Protein AF-A0A9E5NM61-F1 (afdb_monomer)

Sequence (82 aa):
VLLKGMVAEMETGEGKTLAATLPACTAALSGVSVHIITVNDYLATRDTEWMGPIYQALGLRVGTIKHGMDPEARRAAYRCNV

Structure (mmCIF, N/CA/C/O backbone):
data_AF-A0A9E5NM61-F1
#
_entry.id   AF-A0A9E5NM61-F1
#
loop_
_atom_site.group_PDB
_atom_site.id
_atom_site.type_symbol
_atom_site.label_atom_id
_atom_site.label_alt_id
_atom_site.label_comp_id
_atom_site.label_asym_id
_atom_site.label_entity_id
_atom_site.label_seq_id
_atom_site.pdbx_PDB_ins_code
_atom_site.Cartn_x
_atom_site.Cartn_y
_atom_site.Cartn_z
_atom_site.occupancy
_atom_site.B_iso_or_equiv
_atom_site.auth_seq_id
_atom_site.auth_comp_id
_atom_site.auth_asym_id
_atom_site.auth_atom_id
_atom_site.pdbx_PDB_model_num
ATOM 1 N N . VAL A 1 1 ? -6.965 6.853 13.511 1.00 90.44 1 VAL A N 1
ATOM 2 C CA . VAL A 1 1 ? -5.935 7.900 13.312 1.00 90.44 1 VAL A CA 1
ATOM 3 C C . VAL A 1 1 ? -5.831 8.261 11.835 1.00 90.44 1 VAL A C 1
ATOM 5 O O . VAL A 1 1 ? -6.336 9.314 11.477 1.00 90.44 1 VAL A O 1
ATOM 8 N N . LEU A 1 2 ? -5.3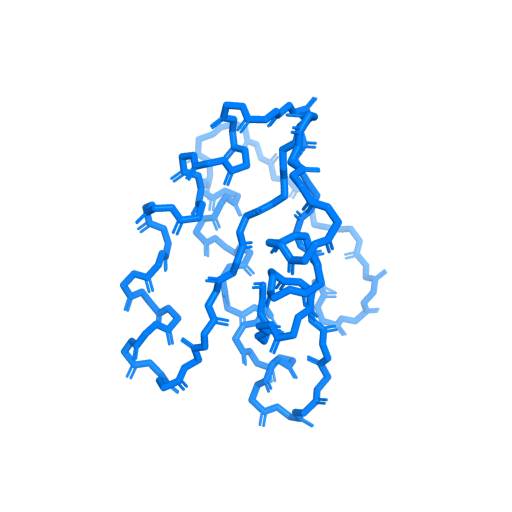48 7.356 10.975 1.00 96.00 2 LEU A N 1
ATOM 9 C CA . LEU A 1 2 ? -5.161 7.601 9.533 1.00 96.00 2 LEU A CA 1
ATOM 10 C C . LEU A 1 2 ? -6.437 8.051 8.785 1.00 96.00 2 LEU A C 1
ATOM 12 O O . LEU A 1 2 ? -6.399 9.044 8.072 1.00 96.00 2 LEU A O 1
ATOM 16 N N . LEU A 1 3 ? -7.598 7.422 9.029 1.00 94.94 3 LEU A N 1
ATOM 17 C CA . LEU A 1 3 ? -8.885 7.848 8.431 1.00 94.94 3 LEU A CA 1
ATOM 18 C C . LEU A 1 3 ? -9.317 9.278 8.789 1.00 94.94 3 LEU A C 1
ATOM 20 O O . LEU A 1 3 ? -10.154 9.856 8.109 1.00 94.94 3 LEU A O 1
ATOM 24 N N . LYS A 1 4 ? -8.779 9.843 9.872 1.00 95.44 4 LYS A N 1
ATOM 25 C CA . LYS A 1 4 ? -9.075 11.214 10.307 1.00 95.44 4 LYS A CA 1
ATOM 26 C C . LYS A 1 4 ? -8.067 12.226 9.740 1.00 95.44 4 LYS A C 1
ATOM 28 O O . LYS A 1 4 ? -8.029 13.352 10.217 1.00 95.44 4 LYS A O 1
ATOM 33 N N . GLY A 1 5 ? -7.215 11.820 8.791 1.00 94.31 5 GLY A N 1
ATOM 34 C CA . GLY A 1 5 ? -6.170 12.669 8.208 1.00 94.31 5 GLY A CA 1
ATOM 35 C C . GLY A 1 5 ? -4.994 12.959 9.147 1.00 94.31 5 GLY A C 1
ATOM 36 O O . GLY A 1 5 ? -4.231 13.885 8.901 1.00 94.31 5 GLY A O 1
ATOM 37 N N . MET A 1 6 ? -4.851 12.195 10.234 1.00 96.94 6 MET A N 1
ATOM 38 C CA . MET A 1 6 ? -3.771 12.365 11.211 1.00 96.94 6 MET A CA 1
ATOM 39 C C . MET A 1 6 ? -2.624 11.386 10.947 1.00 96.94 6 MET A C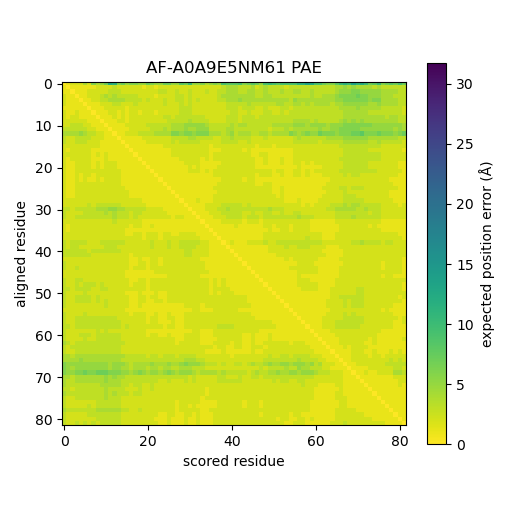 1
ATOM 41 O O . MET A 1 6 ? -2.851 10.287 10.436 1.00 96.94 6 MET A O 1
ATOM 45 N N . VAL A 1 7 ? -1.411 11.748 11.369 1.00 96.88 7 VAL A N 1
ATOM 46 C CA . VAL A 1 7 ? -0.227 10.878 11.305 1.00 96.88 7 VAL A CA 1
ATOM 47 C C . VAL A 1 7 ? -0.283 9.843 12.429 1.00 96.88 7 VAL A C 1
ATOM 49 O O . VAL A 1 7 ? -0.527 10.186 13.583 1.00 96.88 7 VAL A O 1
ATOM 52 N N . ALA A 1 8 ? -0.073 8.572 12.087 1.00 97.25 8 ALA A N 1
ATOM 53 C CA . ALA A 1 8 ? 0.143 7.510 13.062 1.00 97.25 8 ALA A CA 1
ATOM 54 C C . ALA A 1 8 ? 1.650 7.263 13.190 1.00 97.25 8 ALA A C 1
ATOM 56 O O . ALA A 1 8 ? 2.267 6.730 12.267 1.00 97.25 8 ALA A O 1
ATOM 57 N N . GLU A 1 9 ? 2.234 7.683 14.310 1.00 97.50 9 GLU A N 1
ATOM 58 C CA . GLU A 1 9 ? 3.610 7.339 14.658 1.00 97.50 9 GLU A CA 1
ATOM 59 C C . GLU A 1 9 ? 3.646 5.903 15.182 1.00 97.50 9 GLU A C 1
ATOM 61 O O . GLU A 1 9 ? 2.840 5.517 16.026 1.00 97.50 9 GLU A O 1
ATOM 66 N N . MET A 1 10 ? 4.536 5.106 14.604 1.00 97.38 10 MET A N 1
ATOM 67 C CA . MET A 1 10 ? 4.707 3.691 14.904 1.00 97.38 10 MET A CA 1
ATOM 68 C C . MET A 1 10 ? 6.196 3.378 14.814 1.00 97.38 10 MET A C 1
ATOM 70 O O . MET A 1 10 ? 6.899 3.916 13.948 1.00 97.38 10 MET A O 1
ATOM 74 N N . GLU A 1 11 ? 6.679 2.464 15.636 1.00 97.00 11 GLU A N 1
ATOM 75 C CA . GLU A 1 11 ? 8.065 2.017 15.597 1.00 97.00 11 GLU A CA 1
ATOM 76 C C . GLU A 1 11 ? 8.325 1.058 14.426 1.00 97.00 11 GLU A C 1
ATOM 78 O O .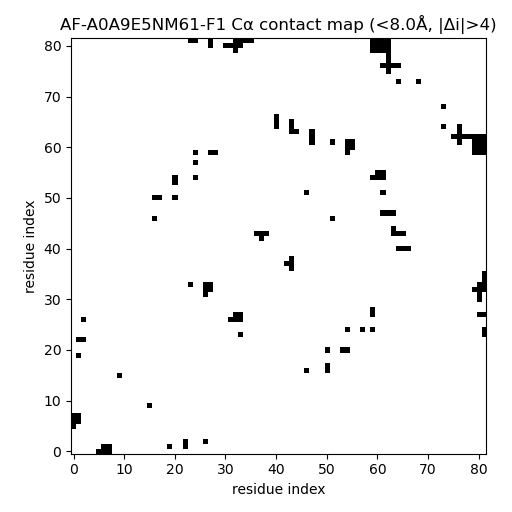 GLU A 1 11 ? 7.427 0.593 13.706 1.00 97.00 11 GLU A O 1
ATOM 83 N N . THR A 1 12 ? 9.599 0.802 14.141 1.00 93.75 12 THR A N 1
ATOM 84 C CA . THR A 1 12 ? 9.967 -0.218 13.149 1.00 93.75 12 THR A CA 1
ATOM 85 C C . THR A 1 12 ? 9.616 -1.603 13.686 1.00 93.75 12 THR A C 1
ATOM 87 O O . THR A 1 12 ? 9.991 -1.955 14.796 1.00 93.75 12 THR A O 1
ATOM 90 N N . GLY A 1 13 ? 8.905 -2.401 12.886 1.00 94.94 13 GLY A N 1
ATOM 91 C CA . GLY A 1 13 ? 8.443 -3.735 13.285 1.00 94.94 13 GLY A CA 1
ATOM 92 C C . GLY A 1 13 ? 6.989 -3.791 13.760 1.00 94.94 13 GLY A C 1
ATOM 93 O O . GLY A 1 13 ? 6.415 -4.872 13.783 1.00 94.94 13 GLY A O 1
ATOM 94 N N . GLU A 1 14 ? 6.333 -2.654 14.003 1.00 97.56 14 GLU A N 1
ATOM 95 C CA . GLU A 1 14 ? 4.926 -2.616 14.449 1.00 97.56 14 GLU A CA 1
ATOM 96 C C . GLU A 1 14 ? 3.896 -2.879 13.333 1.00 97.56 14 GLU A C 1
ATOM 98 O O . GLU A 1 14 ? 2.691 -2.760 13.536 1.00 97.56 14 GLU A O 1
ATOM 103 N N . GLY A 1 15 ? 4.351 -3.227 12.126 1.00 96.62 15 GLY A N 1
ATOM 104 C CA . GLY A 1 15 ? 3.456 -3.617 11.037 1.00 96.62 15 GLY A CA 1
ATOM 105 C C . GLY A 1 15 ? 2.754 -2.453 10.332 1.00 96.62 15 GLY A C 1
ATOM 106 O O . GLY A 1 15 ? 1.617 -2.613 9.901 1.00 96.62 15 GLY A O 1
ATOM 107 N N . LYS A 1 16 ? 3.429 -1.308 10.150 1.00 97.94 16 LYS A N 1
ATOM 108 C CA . LYS A 1 16 ? 2.924 -0.121 9.417 1.00 97.94 16 LYS A CA 1
ATOM 109 C C . LYS A 1 16 ? 2.220 -0.462 8.099 1.00 97.94 16 LYS A C 1
ATOM 111 O O . LYS A 1 16 ? 1.131 0.039 7.838 1.00 97.94 16 LYS A O 1
ATOM 116 N N . THR A 1 17 ? 2.821 -1.340 7.294 1.00 97.62 17 THR A N 1
ATOM 117 C CA . THR A 1 17 ? 2.260 -1.781 6.008 1.00 97.62 17 THR A CA 1
ATOM 118 C C . THR A 1 17 ? 0.910 -2.475 6.191 1.00 97.62 17 THR A C 1
ATOM 120 O O . THR A 1 17 ? -0.056 -2.114 5.527 1.00 97.62 17 THR A O 1
ATOM 123 N N . LEU A 1 18 ? 0.807 -3.414 7.139 1.00 98.00 18 LEU A N 1
ATOM 124 C CA . LEU A 1 18 ? -0.452 -4.099 7.433 1.00 98.00 18 LEU A CA 1
ATOM 125 C C . LEU A 1 18 ? -1.476 -3.134 8.047 1.00 98.00 18 LEU A C 1
ATOM 127 O O . LEU A 1 18 ? -2.635 -3.120 7.637 1.00 98.00 18 LEU A O 1
ATOM 131 N N . ALA A 1 19 ? -1.049 -2.281 8.980 1.00 97.94 19 ALA A N 1
ATOM 132 C CA . ALA A 1 19 ? -1.904 -1.298 9.640 1.00 97.94 19 ALA A CA 1
ATOM 133 C C . ALA A 1 19 ? -2.528 -0.295 8.654 1.00 97.94 19 ALA A C 1
ATOM 135 O O . ALA A 1 19 ? -3.654 0.152 8.870 1.00 97.94 19 ALA A O 1
ATOM 136 N N . ALA A 1 20 ? -1.835 0.028 7.556 1.00 98.00 20 ALA A N 1
ATOM 137 C CA . ALA A 1 20 ? -2.344 0.899 6.499 1.00 98.00 20 ALA A CA 1
ATOM 138 C C . ALA A 1 20 ? -3.474 0.265 5.666 1.00 98.00 20 ALA A C 1
ATOM 140 O O . ALA A 1 20 ? -4.273 0.996 5.078 1.00 98.00 20 ALA A O 1
ATOM 141 N N . THR A 1 21 ? -3.605 -1.067 5.646 1.00 98.12 21 THR A N 1
ATOM 142 C CA . THR A 1 21 ? -4.638 -1.737 4.835 1.00 98.12 21 THR A CA 1
ATOM 143 C C . THR A 1 21 ? -6.048 -1.471 5.354 1.00 98.12 21 THR A C 1
ATOM 145 O O . THR A 1 21 ? -6.952 -1.233 4.560 1.00 98.12 21 THR A O 1
ATOM 148 N N . LEU A 1 22 ? -6.252 -1.425 6.674 1.00 97.81 22 LEU A N 1
ATOM 149 C CA . LEU A 1 22 ? -7.563 -1.176 7.278 1.00 97.81 22 LEU A CA 1
ATOM 150 C C . LEU A 1 22 ? -8.170 0.192 6.891 1.00 97.81 22 LEU A C 1
ATOM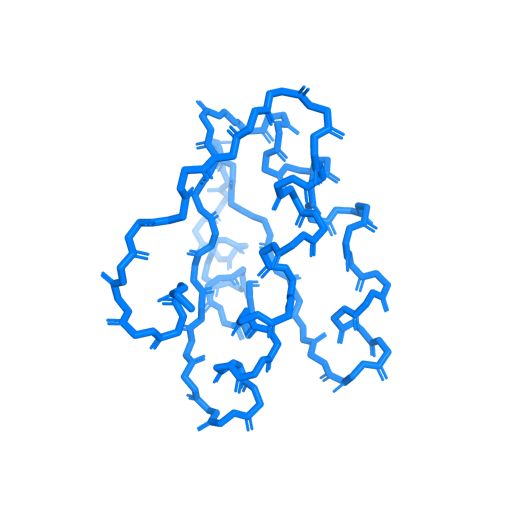 152 O O . LEU A 1 22 ? -9.307 0.218 6.406 1.00 97.81 22 LEU A O 1
ATOM 156 N N . PRO A 1 23 ? -7.471 1.335 7.061 1.00 98.12 23 PRO A N 1
ATOM 157 C CA . PRO A 1 23 ? -7.989 2.623 6.614 1.00 98.12 23 PRO A CA 1
ATOM 158 C C . PRO A 1 23 ? -8.110 2.697 5.086 1.00 98.12 23 PRO A C 1
ATOM 160 O O . PRO A 1 23 ? -9.092 3.260 4.607 1.00 98.12 23 PRO A O 1
ATOM 163 N N . ALA A 1 24 ? -7.184 2.092 4.329 1.00 98.44 24 ALA A N 1
ATOM 164 C CA . ALA A 1 24 ? -7.259 2.057 2.868 1.00 98.44 24 ALA A CA 1
ATOM 165 C C . ALA A 1 24 ? -8.511 1.315 2.381 1.00 98.44 24 ALA A C 1
ATOM 167 O O . ALA A 1 24 ? -9.280 1.860 1.596 1.00 98.44 24 ALA A O 1
ATOM 168 N N . CYS A 1 25 ? -8.783 0.121 2.913 1.00 98.38 25 CYS A N 1
ATOM 169 C CA . CYS A 1 25 ? -9.980 -0.646 2.575 1.00 98.38 25 CYS A CA 1
ATOM 170 C C . CYS A 1 25 ? -11.254 0.107 2.960 1.00 98.38 25 CYS A C 1
ATOM 172 O O . CYS A 1 25 ? -12.194 0.166 2.177 1.00 98.38 25 CYS A O 1
ATOM 174 N N . THR A 1 26 ? -11.278 0.715 4.149 1.00 98.31 26 THR A N 1
ATOM 175 C CA . THR A 1 26 ? -12.451 1.460 4.630 1.00 98.31 26 THR A CA 1
ATOM 176 C C . THR A 1 26 ? -12.788 2.636 3.708 1.00 98.31 26 THR A C 1
ATOM 178 O O . THR A 1 26 ? -13.952 2.824 3.366 1.00 98.31 26 THR A O 1
ATOM 181 N N . ALA A 1 27 ? -11.786 3.411 3.283 1.00 98.19 27 ALA A N 1
ATOM 182 C CA . ALA A 1 27 ? -11.984 4.533 2.365 1.00 98.19 27 ALA A CA 1
ATOM 183 C C . ALA A 1 27 ? -12.325 4.065 0.937 1.00 98.19 27 ALA A C 1
ATOM 185 O O . ALA A 1 27 ? -13.249 4.582 0.314 1.00 98.19 27 ALA A O 1
ATOM 186 N N . ALA A 1 28 ? -11.647 3.030 0.442 1.00 98.25 28 ALA A N 1
ATOM 187 C CA . ALA A 1 28 ? -11.930 2.452 -0.867 1.00 98.25 28 ALA A CA 1
ATOM 188 C C . ALA A 1 28 ? -13.367 1.912 -0.969 1.00 98.25 28 ALA A C 1
ATOM 190 O O . ALA A 1 28 ? -14.056 2.160 -1.960 1.00 98.25 28 ALA A O 1
ATOM 191 N N . LEU A 1 29 ? -13.851 1.226 0.072 1.00 98.00 29 LEU A N 1
ATOM 192 C CA . LEU A 1 29 ? -15.219 0.702 0.140 1.00 98.00 29 LEU A CA 1
ATOM 193 C C . LEU A 1 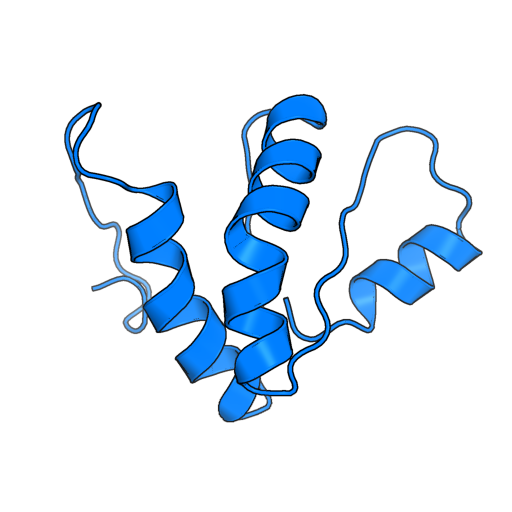29 ? -16.282 1.805 0.239 1.00 98.00 29 LEU A C 1
ATOM 195 O O . LEU A 1 29 ? -17.422 1.574 -0.157 1.00 98.00 29 LEU A O 1
ATOM 199 N N . SER A 1 30 ? -15.930 3.004 0.713 1.00 97.56 30 SER A N 1
ATOM 200 C CA . SER A 1 30 ? -16.828 4.167 0.689 1.00 97.56 30 SER A CA 1
ATOM 201 C C . SER A 1 30 ? -16.788 4.946 -0.633 1.00 97.56 30 SER A C 1
ATOM 203 O O . SER A 1 30 ? -17.417 5.998 -0.744 1.00 97.56 30 SER A O 1
ATOM 205 N N . GLY A 1 31 ? -16.082 4.434 -1.647 1.00 96.44 31 GLY A N 1
ATOM 206 C CA . GLY A 1 31 ? -15.968 5.052 -2.969 1.00 96.44 31 GLY A CA 1
ATOM 207 C C . GLY A 1 31 ? -14.899 6.143 -3.062 1.00 96.44 31 GLY A C 1
ATOM 208 O O . GLY A 1 31 ? -14.819 6.832 -4.079 1.00 96.44 31 GLY A O 1
ATOM 209 N N . VAL A 1 32 ? -14.069 6.307 -2.030 1.00 97.25 32 VAL A N 1
ATOM 210 C CA . VAL A 1 32 ? -12.947 7.249 -2.041 1.00 97.25 32 VAL A CA 1
ATOM 211 C C . VAL A 1 32 ? -11.712 6.542 -2.593 1.00 97.25 32 VAL A C 1
ATOM 213 O O . VAL A 1 32 ? -11.283 5.530 -2.048 1.00 97.25 32 VAL A O 1
ATOM 216 N N . SER A 1 33 ? -11.124 7.077 -3.666 1.00 94.12 33 SER A N 1
ATOM 217 C CA . SER A 1 33 ? -9.858 6.556 -4.199 1.00 94.12 33 SER A CA 1
ATOM 218 C C . SER A 1 33 ? -8.721 6.760 -3.194 1.00 94.12 33 SER A C 1
ATOM 220 O O . SER A 1 33 ? -8.592 7.844 -2.618 1.00 94.12 33 SER A O 1
ATOM 222 N N . VAL A 1 34 ? -7.897 5.733 -2.985 1.00 98.38 34 VAL A N 1
ATOM 223 C CA . VAL A 1 34 ? -6.799 5.746 -2.012 1.00 98.38 34 VAL A CA 1
ATOM 224 C C . VAL A 1 34 ? -5.468 5.630 -2.735 1.00 98.38 34 VAL A C 1
ATOM 226 O O . VAL A 1 34 ? -5.315 4.786 -3.602 1.00 98.38 34 VAL A O 1
ATOM 229 N N . HIS A 1 35 ? -4.483 6.442 -2.348 1.00 98.25 35 HIS A N 1
ATOM 230 C CA . HIS A 1 35 ? -3.103 6.301 -2.812 1.00 98.25 35 HIS A CA 1
ATOM 231 C C . HIS A 1 35 ? -2.182 6.020 -1.621 1.00 98.25 35 HIS A C 1
ATOM 233 O O . HIS A 1 35 ? -2.082 6.839 -0.704 1.00 98.25 35 HIS A O 1
ATOM 239 N N . ILE A 1 36 ? -1.475 4.890 -1.653 1.00 98.00 36 ILE A N 1
ATOM 240 C CA . ILE A 1 36 ? -0.440 4.556 -0.667 1.00 98.00 36 ILE A CA 1
ATOM 241 C C . ILE A 1 36 ? 0.924 4.945 -1.237 1.00 98.00 36 ILE A C 1
ATOM 243 O O . ILE A 1 36 ? 1.343 4.442 -2.277 1.00 98.00 36 ILE A O 1
ATOM 247 N N . ILE A 1 37 ? 1.623 5.850 -0.553 1.00 98.00 37 ILE A N 1
ATOM 248 C CA . ILE A 1 37 ? 2.923 6.367 -0.991 1.00 98.00 37 ILE A CA 1
ATOM 249 C C . ILE A 1 37 ? 4.026 5.667 -0.201 1.00 98.00 37 ILE A C 1
ATOM 251 O O . ILE A 1 37 ? 4.059 5.731 1.028 1.00 98.00 37 ILE A O 1
ATOM 255 N N . THR A 1 38 ? 4.949 5.024 -0.910 1.00 97.88 38 THR A N 1
ATOM 256 C CA . THR A 1 38 ? 6.172 4.446 -0.344 1.00 97.88 38 THR A CA 1
ATOM 257 C C . THR A 1 38 ? 7.391 5.260 -0.784 1.00 97.88 38 THR A C 1
ATOM 259 O O . THR A 1 38 ? 7.301 6.139 -1.641 1.00 97.88 38 THR A O 1
ATOM 262 N N . VAL A 1 39 ? 8.557 4.978 -0.195 1.00 97.38 39 VAL A N 1
ATOM 263 C CA . VAL A 1 39 ? 9.790 5.723 -0.508 1.00 97.38 39 VAL A CA 1
ATOM 264 C C . VAL A 1 39 ? 10.442 5.311 -1.834 1.00 97.38 39 VAL A C 1
ATOM 266 O O . VAL A 1 39 ? 11.316 6.028 -2.313 1.00 97.38 39 VAL A O 1
ATOM 269 N N . ASN A 1 40 ? 10.074 4.164 -2.421 1.00 97.88 40 ASN A N 1
ATOM 270 C CA . ASN A 1 40 ? 10.613 3.704 -3.704 1.00 97.88 40 ASN A CA 1
ATOM 271 C C . ASN A 1 40 ? 9.723 2.649 -4.392 1.00 97.88 40 ASN A C 1
ATOM 273 O O . ASN A 1 40 ? 8.889 1.996 -3.761 1.00 97.88 40 ASN A O 1
ATOM 277 N N . ASP A 1 41 ? 9.971 2.439 -5.687 1.00 98.25 41 ASP A N 1
ATOM 278 C CA . ASP A 1 41 ? 9.231 1.500 -6.541 1.00 98.25 41 ASP A CA 1
ATOM 279 C C . ASP A 1 41 ? 9.276 0.050 -6.040 1.00 98.25 41 ASP A C 1
ATOM 281 O O . ASP A 1 41 ? 8.297 -0.688 -6.178 1.00 98.25 41 ASP A O 1
ATOM 285 N N . TYR A 1 42 ? 10.397 -0.367 -5.442 1.00 97.75 42 TYR A N 1
ATOM 286 C CA . TYR A 1 42 ? 10.535 -1.709 -4.879 1.00 97.75 42 TYR A CA 1
ATOM 287 C C . TYR A 1 42 ? 9.526 -1.935 -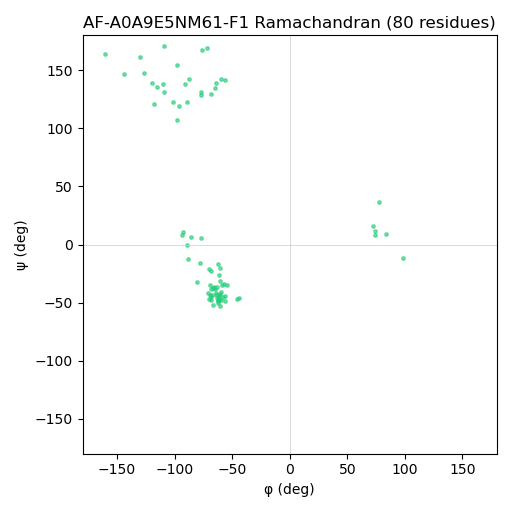3.748 1.00 97.75 42 TYR A C 1
ATOM 289 O O . TYR A 1 42 ? 8.774 -2.908 -3.775 1.00 97.75 42 TYR A O 1
ATOM 297 N N . LEU A 1 43 ? 9.454 -1.008 -2.790 1.00 98.25 43 LEU A N 1
ATOM 298 C CA . LEU A 1 43 ? 8.509 -1.083 -1.680 1.00 98.25 43 LEU A CA 1
ATOM 299 C C . LEU A 1 43 ? 7.068 -0.928 -2.159 1.00 98.25 43 LEU A C 1
ATOM 301 O O . LEU A 1 43 ? 6.204 -1.637 -1.661 1.00 98.25 43 LEU A O 1
ATOM 305 N N . ALA A 1 44 ? 6.806 -0.062 -3.147 1.00 98.25 44 ALA A N 1
ATOM 306 C CA . ALA A 1 44 ? 5.471 0.056 -3.741 1.00 98.25 44 ALA A CA 1
ATOM 307 C C . ALA A 1 44 ? 4.996 -1.283 -4.330 1.00 98.25 44 ALA A C 1
ATOM 309 O O . ALA A 1 44 ? 3.868 -1.710 -4.090 1.00 98.25 44 ALA A O 1
ATOM 310 N N . THR A 1 45 ? 5.879 -1.963 -5.066 1.00 98.12 45 THR A N 1
ATOM 311 C CA . THR A 1 45 ? 5.587 -3.261 -5.690 1.00 98.12 45 THR A CA 1
ATOM 312 C C . THR A 1 45 ? 5.379 -4.340 -4.641 1.00 98.12 45 THR A C 1
ATOM 314 O O . THR A 1 45 ? 4.333 -4.983 -4.630 1.00 98.12 45 THR A O 1
ATOM 317 N N . ARG A 1 46 ? 6.326 -4.478 -3.705 1.00 98.38 46 ARG A N 1
ATOM 318 C CA . ARG A 1 46 ? 6.246 -5.452 -2.614 1.00 98.38 46 ARG A CA 1
ATOM 319 C C . ARG A 1 46 ? 4.966 -5.277 -1.802 1.00 98.38 46 ARG A C 1
ATOM 321 O O . ARG A 1 46 ? 4.278 -6.255 -1.541 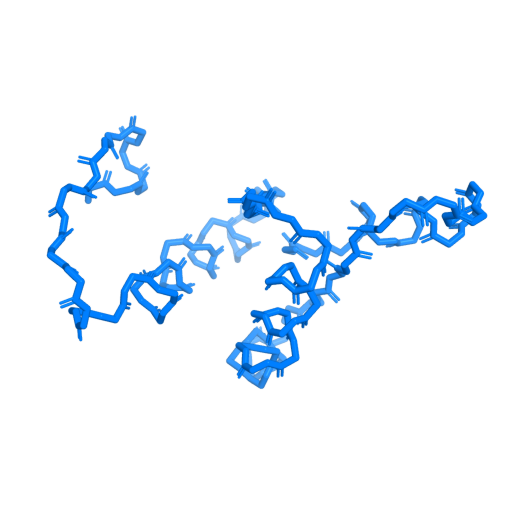1.00 98.38 46 ARG A O 1
ATOM 328 N N . ASP A 1 47 ? 4.646 -4.050 -1.398 1.00 98.50 47 ASP A N 1
ATOM 329 C CA . ASP A 1 47 ? 3.491 -3.784 -0.537 1.00 98.50 47 ASP A CA 1
ATOM 330 C C . ASP A 1 47 ? 2.177 -4.023 -1.289 1.00 98.50 47 ASP A C 1
ATOM 332 O O . ASP A 1 47 ? 1.233 -4.553 -0.704 1.00 98.50 47 ASP A O 1
ATOM 336 N N . THR A 1 48 ? 2.134 -3.723 -2.592 1.00 98.19 48 THR A N 1
ATOM 337 C CA . THR A 1 48 ? 0.986 -4.066 -3.444 1.00 98.19 48 THR A CA 1
ATOM 338 C C . THR A 1 48 ? 0.793 -5.579 -3.547 1.00 98.19 48 THR A C 1
ATOM 340 O O . THR A 1 48 ? -0.324 -6.063 -3.387 1.00 98.19 48 THR A O 1
ATOM 343 N N . GLU A 1 49 ? 1.862 -6.340 -3.787 1.00 98.00 49 GLU A N 1
ATOM 344 C CA . GLU A 1 49 ? 1.803 -7.801 -3.916 1.00 98.00 49 GLU A CA 1
ATOM 345 C C . GLU A 1 49 ? 1.458 -8.481 -2.585 1.00 98.00 49 GLU A C 1
ATOM 347 O O . GLU A 1 49 ? 0.593 -9.353 -2.539 1.00 98.00 49 GLU A O 1
ATOM 352 N N . TRP A 1 50 ? 2.088 -8.058 -1.485 1.00 98.19 50 TRP A N 1
ATOM 353 C CA . TRP A 1 50 ? 1.861 -8.632 -0.159 1.00 98.19 50 TRP A CA 1
ATOM 354 C C . TRP A 1 50 ? 0.474 -8.317 0.396 1.00 98.19 50 TRP A C 1
ATOM 356 O O . TRP A 1 50 ? -0.155 -9.197 0.981 1.00 98.19 50 TRP A O 1
ATOM 366 N N . MET A 1 51 ? -0.003 -7.076 0.255 1.00 98.50 51 MET A N 1
ATOM 367 C CA . MET A 1 51 ? -1.314 -6.669 0.780 1.00 98.50 51 MET A CA 1
ATOM 368 C C . MET A 1 51 ? -2.453 -6.918 -0.219 1.00 98.50 51 MET A C 1
ATOM 370 O O . MET A 1 51 ? -3.621 -6.896 0.166 1.00 98.50 51 MET A O 1
ATOM 374 N N . GLY A 1 52 ? -2.128 -7.207 -1.483 1.00 98.19 52 GLY A N 1
ATOM 375 C CA . GLY A 1 52 ? -3.071 -7.511 -2.560 1.00 98.19 52 GLY A CA 1
ATOM 376 C C . GLY A 1 52 ? -4.182 -8.494 -2.180 1.00 98.19 52 GLY A C 1
ATOM 377 O O . GLY A 1 52 ? -5.345 -8.168 -2.420 1.00 98.19 52 GLY A O 1
ATOM 378 N N . PRO A 1 53 ? -3.884 -9.637 -1.528 1.00 98.56 53 PRO A N 1
ATOM 379 C CA . PRO A 1 53 ? -4.908 -10.583 -1.089 1.00 98.56 53 PRO A CA 1
ATOM 380 C C . PRO A 1 53 ? -5.968 -9.978 -0.160 1.00 98.56 53 PRO A C 1
ATOM 382 O O . PRO A 1 53 ? -7.131 -10.356 -0.252 1.00 98.56 53 PRO A O 1
ATOM 385 N N . ILE A 1 54 ? -5.606 -9.016 0.699 1.00 98.31 54 ILE A N 1
ATOM 386 C CA . ILE A 1 54 ? -6.556 -8.343 1.602 1.00 98.31 54 ILE A CA 1
ATOM 387 C C . ILE A 1 54 ? -7.526 -7.482 0.789 1.00 98.31 54 ILE A C 1
ATOM 389 O O . ILE A 1 54 ? -8.739 -7.580 0.969 1.00 98.31 54 ILE A O 1
ATOM 393 N N . TYR A 1 55 ? -7.003 -6.676 -0.140 1.00 98.38 55 TYR A N 1
ATOM 394 C CA . TYR A 1 55 ? -7.828 -5.835 -1.010 1.00 98.38 55 TYR A CA 1
ATOM 395 C C . TYR A 1 55 ? -8.754 -6.684 -1.888 1.00 98.38 55 TYR A C 1
ATOM 397 O O . TYR A 1 55 ? -9.961 -6.446 -1.935 1.00 98.38 55 TYR A O 1
ATOM 405 N N . GLN A 1 56 ? -8.208 -7.723 -2.521 1.00 98.06 56 GLN A N 1
ATOM 406 C CA . GLN A 1 56 ? -8.950 -8.615 -3.413 1.00 98.06 56 GLN A CA 1
ATOM 407 C C . GLN A 1 56 ? -10.032 -9.410 -2.675 1.00 98.06 56 GLN A C 1
ATOM 409 O O . GLN A 1 56 ? -11.132 -9.562 -3.204 1.00 98.06 56 GLN A O 1
ATOM 414 N N . ALA A 1 57 ? -9.770 -9.860 -1.441 1.00 98.31 57 ALA A N 1
ATOM 415 C CA . ALA A 1 57 ? -10.769 -10.534 -0.608 1.00 98.31 57 ALA A CA 1
ATOM 416 C C . ALA A 1 57 ? -11.982 -9.640 -0.290 1.00 98.31 57 ALA A C 1
ATOM 418 O O . ALA A 1 57 ? -13.080 -10.148 -0.078 1.00 98.31 57 ALA A O 1
ATOM 419 N N . LEU A 1 58 ? -11.800 -8.317 -0.302 1.00 97.88 58 LEU A N 1
ATOM 420 C CA . LEU A 1 58 ? -12.864 -7.323 -0.132 1.00 97.88 58 LEU A CA 1
ATOM 421 C C . LEU A 1 58 ? -13.452 -6.833 -1.469 1.00 97.88 58 LEU A C 1
ATOM 423 O O . LEU A 1 58 ? -14.233 -5.884 -1.485 1.00 97.88 58 LEU A O 1
ATOM 427 N N . GLY A 1 59 ? -13.082 -7.455 -2.594 1.00 97.88 59 GLY A N 1
ATOM 428 C CA . GLY A 1 59 ? -13.540 -7.072 -3.932 1.00 97.88 59 GLY A CA 1
ATOM 429 C C . GLY A 1 59 ? -12.905 -5.788 -4.475 1.00 97.88 59 GLY A C 1
ATOM 430 O O . GLY A 1 59 ? -13.370 -5.253 -5.481 1.00 97.88 59 GLY A O 1
ATOM 431 N N . LEU A 1 60 ? -11.851 -5.282 -3.831 1.00 98.31 60 LEU A N 1
ATOM 432 C CA . LEU A 1 60 ? -11.129 -4.091 -4.262 1.00 98.31 60 LEU A CA 1
ATOM 433 C C . LEU A 1 60 ? -10.022 -4.459 -5.252 1.00 98.31 60 LEU A C 1
ATOM 435 O O . LEU A 1 60 ? -9.321 -5.462 -5.103 1.00 98.31 60 LEU A O 1
ATOM 439 N N . ARG A 1 61 ? -9.824 -3.602 -6.253 1.00 98.19 61 ARG A N 1
ATOM 440 C CA . ARG A 1 61 ? -8.671 -3.672 -7.156 1.00 98.19 61 ARG A CA 1
ATOM 441 C C . ARG A 1 61 ? -7.545 -2.815 -6.600 1.00 98.19 61 ARG A C 1
ATOM 443 O O . ARG A 1 61 ? -7.802 -1.689 -6.178 1.00 98.19 61 ARG A O 1
ATOM 450 N N . VAL A 1 62 ? -6.319 -3.319 -6.675 1.00 98.31 62 VAL A N 1
ATOM 451 C CA . VAL A 1 62 ? -5.106 -2.595 -6.282 1.00 98.31 62 VAL A CA 1
ATOM 452 C C . VAL A 1 62 ? -4.167 -2.452 -7.479 1.00 98.31 62 VAL A C 1
ATOM 454 O O . VAL A 1 62 ? -4.033 -3.392 -8.268 1.00 98.31 62 VAL A O 1
ATOM 457 N N . GLY A 1 63 ? -3.542 -1.286 -7.634 1.00 97.94 63 GLY A N 1
ATOM 458 C CA . GLY A 1 63 ? -2.579 -1.001 -8.696 1.00 97.94 63 GLY A CA 1
ATOM 459 C C . GLY A 1 63 ? -1.252 -0.471 -8.156 1.00 97.94 63 GLY A C 1
ATOM 460 O O . GLY A 1 63 ? -1.211 0.249 -7.168 1.00 97.94 63 GLY A O 1
ATOM 461 N N . THR A 1 64 ? -0.145 -0.778 -8.836 1.00 98.31 64 THR A N 1
ATOM 462 C CA . THR A 1 64 ? 1.174 -0.201 -8.520 1.00 98.31 64 THR A CA 1
ATOM 463 C C . THR A 1 64 ? 1.610 0.751 -9.620 1.00 98.31 64 THR A C 1
ATOM 465 O O . THR A 1 64 ? 1.489 0.436 -10.806 1.00 98.31 64 THR A O 1
ATOM 468 N N . ILE A 1 65 ? 2.186 1.889 -9.232 1.00 98.19 65 ILE A N 1
ATOM 469 C CA . ILE A 1 65 ? 2.834 2.825 -10.151 1.00 98.19 65 ILE A CA 1
ATOM 470 C C . ILE A 1 65 ? 4.341 2.779 -9.933 1.00 98.19 65 ILE A C 1
ATOM 472 O O . ILE A 1 65 ? 4.811 2.876 -8.805 1.00 98.19 65 ILE A O 1
ATOM 476 N N . LYS A 1 66 ? 5.083 2.646 -11.032 1.00 97.50 66 LYS A N 1
ATOM 477 C CA . LYS A 1 66 ? 6.545 2.592 -11.079 1.00 97.50 66 LYS A CA 1
ATOM 478 C C . LYS A 1 66 ? 7.083 3.573 -12.110 1.00 97.50 66 LYS A C 1
ATOM 480 O O . LYS A 1 66 ? 6.365 4.005 -13.021 1.00 97.50 66 LYS A O 1
ATOM 485 N N . HIS A 1 67 ? 8.359 3.903 -11.989 1.00 96.56 67 HIS A N 1
ATOM 486 C CA . HIS A 1 67 ? 9.074 4.668 -12.993 1.00 96.56 67 HIS A CA 1
ATOM 487 C C . HIS A 1 67 ? 9.070 3.943 -14.352 1.00 96.56 67 HIS A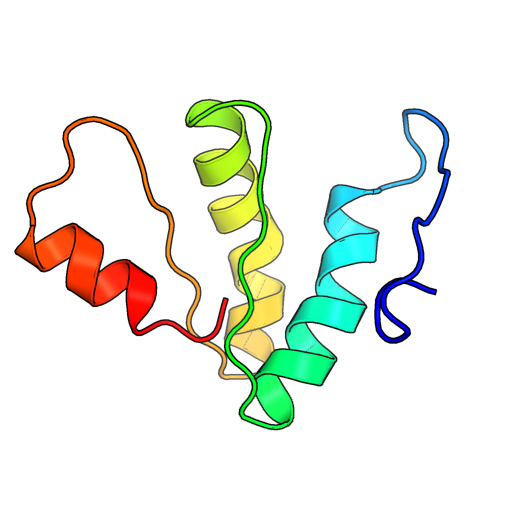 C 1
ATOM 489 O O . HIS A 1 67 ? 9.148 2.718 -14.422 1.00 96.56 67 HIS A O 1
ATOM 495 N N . GLY A 1 68 ? 8.952 4.705 -15.444 1.00 96.25 68 GLY A N 1
ATOM 496 C CA . GLY A 1 68 ? 8.993 4.167 -16.810 1.00 96.25 68 GLY A CA 1
ATOM 497 C C . GLY A 1 68 ? 7.747 3.401 -17.274 1.00 96.25 68 GLY A C 1
ATOM 498 O O . GLY A 1 68 ? 7.779 2.813 -18.350 1.00 96.25 68 GLY A O 1
ATOM 499 N N . MET A 1 69 ? 6.649 3.394 -16.507 1.00 97.38 69 MET A N 1
ATOM 500 C CA . MET A 1 69 ? 5.391 2.798 -16.974 1.00 97.38 69 MET A CA 1
ATOM 501 C C . MET A 1 69 ? 4.820 3.542 -18.183 1.00 97.38 69 MET A C 1
ATOM 503 O O . MET A 1 69 ? 4.764 4.774 -18.195 1.00 97.38 69 MET A O 1
ATOM 507 N N . ASP A 1 70 ? 4.309 2.772 -19.143 1.00 97.69 70 ASP A N 1
ATOM 508 C CA . ASP A 1 70 ? 3.526 3.296 -20.257 1.00 97.69 70 ASP A CA 1
ATOM 509 C C . ASP A 1 70 ? 2.307 4.107 -19.751 1.00 97.69 70 ASP A C 1
ATOM 511 O O . ASP A 1 70 ? 1.682 3.718 -18.750 1.00 97.69 70 ASP A O 1
ATOM 515 N N . PRO A 1 71 ? 1.940 5.232 -20.403 1.00 98.19 71 PRO A N 1
ATOM 516 C CA . PRO A 1 71 ? 0.814 6.058 -19.980 1.00 98.19 71 PRO A CA 1
ATOM 517 C C . PRO A 1 71 ? -0.513 5.305 -19.834 1.00 98.19 71 PRO A C 1
ATOM 519 O O . PRO A 1 71 ? -1.296 5.639 -18.943 1.00 98.19 71 PRO A O 1
ATOM 522 N N . GLU A 1 72 ? -0.795 4.305 -20.668 1.00 98.12 72 GLU A N 1
ATOM 523 C CA . GLU A 1 72 ? -2.025 3.519 -20.580 1.00 98.12 72 GLU A CA 1
ATOM 524 C C . GLU A 1 72 ? -2.029 2.616 -19.344 1.00 98.12 72 GLU A C 1
ATOM 526 O O . GLU A 1 72 ? -2.992 2.637 -18.568 1.00 98.12 72 GLU A O 1
ATOM 531 N N . ALA A 1 7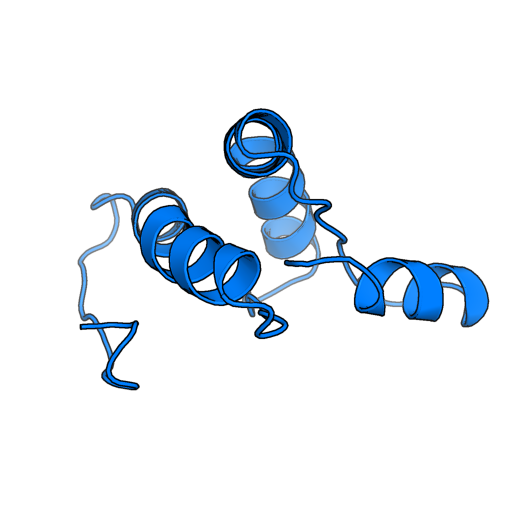3 ? -0.928 1.901 -19.104 1.00 97.75 73 ALA A N 1
ATOM 532 C CA . ALA A 1 73 ? -0.756 1.074 -17.912 1.00 97.75 73 ALA A CA 1
ATOM 533 C C . ALA A 1 73 ? -0.848 1.919 -16.632 1.00 97.75 73 ALA A C 1
ATOM 535 O O . ALA A 1 73 ? -1.515 1.540 -15.667 1.00 97.75 73 ALA A O 1
ATOM 536 N N . ARG A 1 74 ? -0.251 3.116 -16.640 1.00 98.19 74 ARG A N 1
ATOM 537 C CA . ARG A 1 74 ? -0.328 4.054 -15.517 1.00 98.19 74 ARG A CA 1
ATOM 538 C C . ARG A 1 74 ? -1.758 4.543 -15.272 1.00 98.19 74 ARG A C 1
ATOM 540 O O . ARG A 1 74 ? -2.196 4.592 -14.125 1.00 98.19 74 ARG A O 1
ATOM 547 N N . ARG A 1 75 ? -2.519 4.859 -16.329 1.00 98.19 75 ARG A N 1
ATOM 548 C CA . ARG A 1 75 ? -3.953 5.189 -16.209 1.00 98.19 75 ARG A CA 1
ATOM 549 C C . ARG A 1 75 ? -4.769 4.009 -15.683 1.00 98.19 75 ARG A C 1
ATOM 551 O O . ARG A 1 75 ? -5.724 4.224 -14.947 1.00 98.19 75 ARG A O 1
ATOM 558 N N . ALA A 1 76 ? -4.446 2.774 -16.067 1.00 98.06 76 ALA A N 1
ATOM 559 C CA . ALA A 1 76 ? -5.108 1.585 -15.533 1.00 98.06 76 ALA A CA 1
ATOM 560 C C . ALA A 1 76 ? -4.849 1.418 -14.025 1.00 98.06 76 ALA A C 1
ATOM 562 O O . ALA A 1 76 ? -5.804 1.193 -13.285 1.00 98.06 76 ALA A O 1
ATOM 563 N N . ALA A 1 77 ? -3.609 1.628 -13.570 1.00 98.06 77 ALA A N 1
ATOM 564 C CA . ALA A 1 77 ? -3.259 1.599 -12.149 1.00 98.06 77 ALA A CA 1
ATOM 565 C C . ALA A 1 77 ? -4.034 2.658 -11.343 1.00 98.06 77 ALA A C 1
ATOM 567 O O . ALA A 1 77 ? -4.687 2.310 -10.369 1.00 98.06 77 ALA A O 1
ATOM 568 N N . TYR A 1 78 ? -4.092 3.913 -11.809 1.00 98.12 78 TYR A N 1
ATOM 569 C CA . TYR A 1 78 ? -4.888 4.969 -11.156 1.00 98.12 78 TYR A CA 1
ATOM 570 C C . TYR A 1 78 ? -6.406 4.707 -11.124 1.00 98.12 78 TYR A C 1
ATOM 572 O O . TYR A 1 78 ? -7.122 5.370 -10.382 1.00 98.12 78 TYR A O 1
ATOM 580 N N . ARG A 1 79 ? -6.924 3.785 -11.949 1.00 97.81 79 ARG A N 1
ATOM 581 C CA . ARG A 1 79 ? -8.347 3.389 -11.958 1.00 97.81 79 ARG A CA 1
ATOM 582 C C . ARG A 1 79 ? -8.659 2.233 -11.000 1.00 97.81 79 ARG A C 1
ATOM 584 O O . ARG A 1 79 ? -9.806 1.775 -10.949 1.00 97.81 79 ARG A O 1
ATOM 591 N N . CYS A 1 80 ? -7.656 1.724 -10.290 1.00 98.06 80 CYS A N 1
ATOM 592 C CA . CYS A 1 80 ? -7.857 0.817 -9.167 1.00 98.06 80 CYS A CA 1
ATOM 593 C C . CYS A 1 80 ? -8.428 1.577 -7.960 1.00 98.06 80 CYS A C 1
ATOM 595 O O . CYS A 1 80 ? -8.539 2.800 -7.978 1.00 98.06 80 CYS A O 1
ATOM 597 N N . ASN A 1 81 ? -8.872 0.840 -6.945 1.00 98.38 81 ASN A N 1
ATOM 598 C CA . ASN A 1 81 ? -9.421 1.434 -5.729 1.00 98.38 81 ASN A CA 1
ATOM 599 C C . ASN A 1 81 ? -8.313 1.903 -4.771 1.00 98.38 81 ASN A C 1
ATOM 601 O O . ASN A 1 81 ? -8.517 2.877 -4.045 1.00 98.38 81 ASN A O 1
ATOM 605 N N . VAL A 1 82 ? -7.182 1.183 -4.775 1.00 97.62 82 VAL A N 1
ATOM 606 C CA . VAL A 1 82 ? -5.983 1.407 -3.952 1.00 97.62 82 VAL A CA 1
ATOM 607 C C . VAL A 1 82 ? -4.729 1.379 -4.821 1.00 97.62 82 VAL A C 1
ATOM 609 O O . VAL A 1 82 ? -4.712 0.573 -5.785 1.00 97.62 82 VAL A O 1
#

Nearest PDB structures (foldseek):
  6t4h-assembly1_A  TM=9.806E-01  e=6.768E-05  Clostridioides difficile 630
  1nl3-assembly1_B  TM=9.798E-01  e=6.322E-05  Mycobacterium tuberculosis
  4uaq-assembly1_A  TM=9.729E-01  e=6.768E-05  Mycobacterium tuberculosis H37Rv
  3iqy-assembly1_A-2  TM=9.703E-01  e=1.018E-04  Bacillus subtilis
  2fsg-assembly1_A  TM=9.558E-01  e=1.640E-04  Escherichia coli

Foldseek 3Di:
DVLVVDDDDDDPPPCPLVVVLVSLLVCLVVVHADDDDDPAQVCQVVSCVVCVVVCVVSVFFAAGDHPPDDPVNVVVRSPTRD

Solvent-accessible surface area (backbone atoms only — not comparable to full-atom values): 5027 Å² total; per-residue (Å²): 95,60,81,76,79,41,87,74,88,73,66,92,86,73,43,67,74,66,62,50,46,59,49,44,51,55,39,30,75,72,72,39,77,40,84,88,85,61,97,43,54,67,55,36,45,51,52,49,63,70,48,36,64,61,40,46,75,72,72,39,47,74,42,67,78,57,89,91,57,54,70,67,61,47,53,53,26,72,68,29,36,52

Mean predicted aligned error: 2.16 Å

Secondary structure (DSSP, 8-state):
-GGGT------TTS-HHHHHHHHHHHHHHTT-------SSHHHHHHHHHHHHHHHHHTT-------TT--HHHHHHHHTS--

pLDDT: mean 97.54, std 1.29, range [90.44, 98.56]

Radius of gyration: 12.82 Å; Cα contacts (8 Å, |Δi|>4): 82; chains: 1; bounding box: 27×23×36 Å